Protein AF-A0A9P6AF30-F1 (afdb_monomer_lite)

InterPro domains:
  IPR041320 CxC1-like cysteine cluster associated with KDZ transposases [PF18802] (3-60)

Secondary structure (DSSP, 8-state):
----TTS-HHHHHHHTTEEES-SS--S-EEEHHHHHHHHHHHTTS---HHHHHHHHHHHHHTTT---S-HHHHHHHHHHHHHHHHHH-

Structure (mmCIF, N/CA/C/O backbone):
data_AF-A0A9P6AF30-F1
#
_entry.id   AF-A0A9P6AF30-F1
#
loop_
_atom_site.group_PDB
_atom_site.id
_atom_site.type_symbol
_atom_site.label_atom_id
_atom_site.label_alt_id
_atom_site.label_comp_id
_atom_site.label_asym_id
_atom_site.label_entity_id
_atom_site.label_seq_id
_atom_site.pdbx_PDB_ins_code
_atom_site.Cartn_x
_atom_site.Cartn_y
_atom_site.Cartn_z
_atom_site.occupancy
_atom_site.B_iso_or_equiv
_atom_site.auth_seq_id
_atom_site.auth_comp_id
_atom_site.auth_asym_id
_atom_site.auth_atom_id
_atom_site.pdbx_PDB_model_num
ATOM 1 N N . LEU A 1 1 ? -12.874 8.318 6.080 1.00 63.56 1 LEU A N 1
ATOM 2 C CA . LEU A 1 1 ? -13.187 6.874 6.156 1.00 63.56 1 LEU A CA 1
ATOM 3 C C . LEU A 1 1 ? -13.933 6.618 7.453 1.00 63.56 1 LEU A C 1
ATOM 5 O O . LEU A 1 1 ? -13.472 7.083 8.488 1.00 63.56 1 LEU A O 1
ATOM 9 N N . LEU A 1 2 ? -15.081 5.945 7.398 1.00 73.06 2 LEU A N 1
ATOM 10 C CA . LEU A 1 2 ? -15.774 5.472 8.597 1.00 73.06 2 LEU A CA 1
ATOM 11 C C . LEU A 1 2 ? -15.302 4.037 8.857 1.00 73.06 2 LEU A C 1
ATOM 13 O O . LEU A 1 2 ? -15.589 3.142 8.066 1.00 73.06 2 LEU A O 1
ATOM 17 N N . ILE A 1 3 ? -14.516 3.852 9.917 1.00 77.94 3 ILE A N 1
ATOM 18 C CA . ILE A 1 3 ? -13.970 2.561 10.359 1.00 77.94 3 ILE A CA 1
ATOM 19 C C . ILE A 1 3 ? -14.857 2.098 11.520 1.00 77.94 3 ILE A C 1
ATOM 21 O O . ILE A 1 3 ? -15.035 2.844 12.484 1.00 77.94 3 ILE A O 1
ATOM 25 N N . CYS A 1 4 ? -15.441 0.901 11.442 1.00 82.75 4 CYS A N 1
ATOM 26 C CA . CYS A 1 4 ? -16.199 0.355 12.571 1.00 82.75 4 CYS A CA 1
ATOM 27 C C . CYS A 1 4 ? -15.231 -0.291 13.573 1.00 82.75 4 CYS A C 1
ATOM 29 O O . CYS A 1 4 ? -14.418 -1.116 13.159 1.00 82.75 4 CYS A O 1
ATOM 31 N N . PRO A 1 5 ? -15.349 -0.033 14.886 1.00 81.12 5 PRO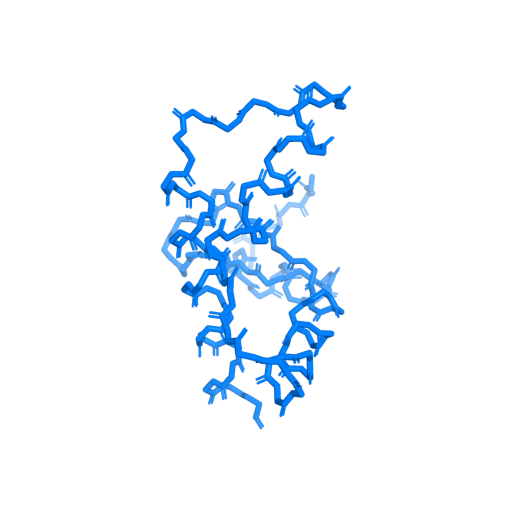 A N 1
ATOM 32 C CA . PRO A 1 5 ? -14.508 -0.685 15.898 1.00 81.12 5 PRO A CA 1
ATOM 33 C C . PRO A 1 5 ? -14.739 -2.205 15.992 1.00 81.12 5 PRO A C 1
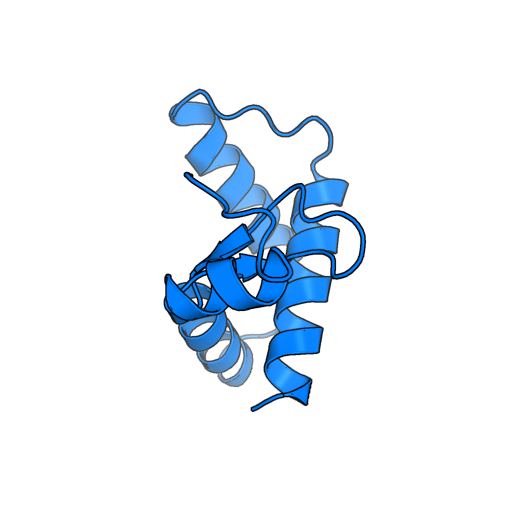ATOM 35 O O . PRO A 1 5 ? -13.946 -2.926 16.583 1.00 81.12 5 PRO A O 1
ATOM 38 N N . CYS A 1 6 ? -15.821 -2.701 15.390 1.00 85.56 6 CYS A N 1
ATOM 39 C CA . CYS A 1 6 ? -16.219 -4.102 15.373 1.00 85.56 6 CYS A CA 1
ATOM 40 C C . CYS A 1 6 ? -15.334 -5.016 14.506 1.00 85.56 6 CYS A C 1
ATOM 42 O O . CYS A 1 6 ? -15.487 -6.234 14.546 1.00 85.56 6 CYS A O 1
ATOM 44 N N . THR A 1 7 ? -14.451 -4.468 13.670 1.00 82.44 7 THR A N 1
ATOM 45 C CA . THR A 1 7 ? -13.571 -5.258 12.793 1.00 82.44 7 THR A CA 1
ATOM 46 C C . THR A 1 7 ? -12.211 -4.574 12.701 1.00 82.44 7 THR A C 1
ATOM 48 O O . THR A 1 7 ? -12.172 -3.343 12.681 1.00 82.44 7 THR A O 1
ATOM 51 N N . PRO A 1 8 ? -11.096 -5.318 12.597 1.00 84.06 8 PRO A N 1
ATOM 52 C CA . PRO A 1 8 ? -9.785 -4.702 12.438 1.00 84.06 8 PRO A CA 1
ATOM 53 C C . PRO A 1 8 ? -9.735 -3.761 11.228 1.00 84.06 8 PRO A C 1
ATOM 55 O O . PRO A 1 8 ? -10.187 -4.120 10.136 1.00 84.06 8 PRO A O 1
ATOM 58 N N . ALA A 1 9 ? -9.145 -2.576 11.411 1.00 82.81 9 ALA A N 1
ATOM 59 C CA . ALA A 1 9 ? -9.026 -1.559 10.365 1.00 82.81 9 ALA A CA 1
ATOM 60 C C . ALA A 1 9 ? -8.412 -2.089 9.048 1.00 82.81 9 ALA A C 1
ATOM 62 O O . ALA A 1 9 ? -8.972 -1.783 7.995 1.00 82.81 9 ALA A O 1
ATOM 63 N N . PRO A 1 10 ? -7.364 -2.946 9.056 1.00 82.19 10 PRO A N 1
ATOM 64 C CA 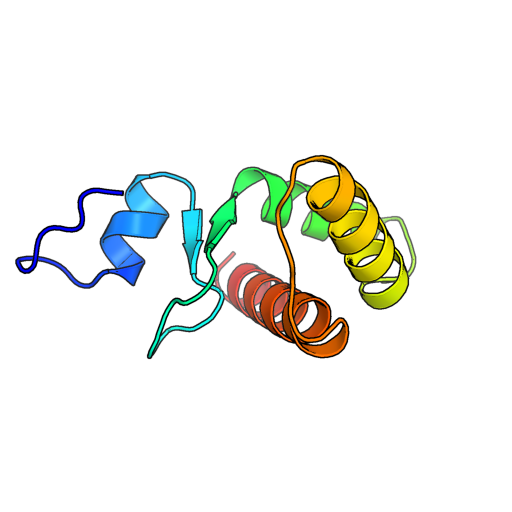. PRO A 1 10 ? -6.835 -3.556 7.832 1.00 82.19 10 PRO A CA 1
ATOM 65 C C . PRO A 1 10 ? -7.888 -4.305 7.007 1.00 82.19 10 PRO A C 1
ATOM 67 O O . PRO A 1 10 ? -7.950 -4.156 5.791 1.00 82.19 10 PRO A O 1
ATOM 70 N N . VAL A 1 11 ? -8.765 -5.067 7.667 1.00 84.06 11 VAL A N 1
ATOM 71 C CA . VAL A 1 11 ? -9.802 -5.867 6.996 1.00 84.06 11 VAL A CA 1
ATOM 72 C C . VAL A 1 11 ? -10.852 -4.964 6.352 1.00 84.06 11 VAL A C 1
ATOM 74 O O . VAL A 1 11 ? -11.347 -5.251 5.264 1.00 84.06 11 VAL A O 1
ATOM 77 N N . GLN A 1 12 ? -11.199 -3.861 7.013 1.00 87.19 12 GLN A N 1
ATOM 78 C CA . GLN A 1 12 ? -12.167 -2.902 6.482 1.00 87.19 12 GLN A CA 1
ATOM 79 C C . GLN A 1 12 ? -11.605 -2.110 5.302 1.00 87.19 12 GLN A C 1
ATOM 81 O O . GLN A 1 12 ? -12.333 -1.886 4.339 1.00 87.19 12 GLN A O 1
ATOM 86 N N . LEU A 1 13 ? -10.321 -1.745 5.349 1.00 87.56 13 LEU A N 1
ATOM 87 C CA . LEU A 1 13 ? -9.630 -1.089 4.238 1.00 87.56 13 LEU A CA 1
ATOM 88 C C . LEU A 1 13 ? -9.602 -1.989 2.999 1.00 87.56 13 LEU A C 1
ATOM 90 O O . LEU A 1 13 ? -10.008 -1.549 1.925 1.00 87.56 13 LEU A O 1
ATOM 94 N N . VAL A 1 14 ? -9.232 -3.266 3.154 1.00 87.19 14 VAL A N 1
ATOM 95 C CA . VAL A 1 14 ? -9.158 -4.207 2.021 1.00 87.19 14 VAL A CA 1
ATOM 96 C C . VAL A 1 14 ? -10.529 -4.410 1.378 1.00 87.19 14 VAL A C 1
ATOM 98 O O . VAL A 1 14 ? -10.642 -4.387 0.156 1.00 87.19 14 VAL A O 1
ATOM 101 N N . LYS A 1 15 ? -11.600 -4.501 2.180 1.00 86.81 15 LYS A N 1
ATOM 102 C CA . LYS A 1 15 ? -12.984 -4.547 1.665 1.00 86.81 15 LYS A CA 1
ATOM 103 C C . LYS A 1 15 ? -13.380 -3.308 0.855 1.00 86.81 15 LYS A C 1
ATOM 105 O O . LYS A 1 15 ? -14.311 -3.383 0.062 1.00 86.81 15 LYS A O 1
ATOM 110 N N . GLN A 1 16 ? -12.707 -2.182 1.069 1.00 87.50 16 GLN A N 1
ATOM 111 C CA . GLN A 1 16 ? -12.918 -0.929 0.342 1.00 87.50 16 GLN A CA 1
ATOM 112 C C . GLN A 1 16 ? -11.931 -0.741 -0.819 1.00 87.50 16 GLN A C 1
ATOM 114 O O . GLN A 1 16 ? -11.879 0.338 -1.401 1.00 87.50 16 GLN A O 1
ATOM 119 N N . GLY A 1 17 ? -11.142 -1.764 -1.159 1.00 89.38 17 GLY A N 1
ATOM 120 C CA . GLY A 1 17 ? -10.151 -1.679 -2.231 1.00 89.38 17 GLY A CA 1
ATOM 121 C C . GLY A 1 17 ? -8.842 -1.002 -1.819 1.00 89.38 17 GLY A C 1
ATOM 122 O O . GLY A 1 17 ? -8.053 -0.630 -2.683 1.00 89.38 17 GLY A O 1
ATOM 123 N N . LEU A 1 18 ? -8.599 -0.817 -0.518 1.00 89.50 18 LEU A N 1
ATOM 124 C CA . LEU A 1 18 ? -7.416 -0.146 0.017 1.00 89.50 18 LEU A CA 1
ATOM 125 C C . LEU A 1 18 ? -6.539 -1.126 0.800 1.00 89.50 18 LEU A C 1
ATOM 127 O O . LEU A 1 18 ? -7.004 -1.848 1.676 1.00 89.50 18 LEU A O 1
ATOM 131 N N . PHE A 1 19 ? -5.242 -1.108 0.541 1.00 88.12 19 PHE A N 1
ATOM 132 C CA . PHE A 1 19 ? -4.251 -1.884 1.263 1.00 88.12 19 PHE A CA 1
ATOM 133 C C . PHE A 1 19 ? -3.522 -1.002 2.286 1.00 88.12 19 PHE A C 1
ATOM 135 O O . PHE A 1 19 ? -3.000 0.056 1.922 1.00 88.12 19 PHE A O 1
ATOM 142 N N . PRO A 1 20 ? -3.478 -1.386 3.569 1.00 85.62 20 PRO A N 1
ATOM 143 C CA . PRO A 1 20 ? -2.765 -0.620 4.583 1.00 85.62 20 PRO A CA 1
ATOM 144 C C . PRO A 1 20 ? -1.246 -0.731 4.400 1.00 85.62 20 PRO A C 1
ATOM 146 O O . PRO A 1 20 ? -0.715 -1.827 4.266 1.00 85.62 20 PRO A O 1
ATOM 149 N N . CYS A 1 21 ? -0.525 0.388 4.500 1.00 79.81 21 CYS A N 1
ATOM 150 C CA . CYS A 1 21 ? 0.945 0.391 4.469 1.00 79.81 21 CYS A CA 1
ATOM 151 C C . CYS A 1 21 ? 1.604 -0.080 5.776 1.00 79.81 21 CYS A C 1
ATOM 153 O O . CYS A 1 21 ? 2.824 -0.190 5.850 1.00 79.81 21 CYS A O 1
ATOM 155 N N . SER A 1 22 ? 0.822 -0.302 6.836 1.00 76.62 22 SER A N 1
ATOM 156 C CA . SER A 1 22 ? 1.299 -0.858 8.102 1.00 76.62 22 SER A CA 1
ATOM 157 C C . SER A 1 22 ? 0.192 -1.682 8.759 1.00 76.62 22 SER A C 1
ATOM 159 O O . SER A 1 22 ? -0.934 -1.188 8.884 1.00 76.62 22 SER A O 1
ATOM 161 N N . PRO A 1 23 ? 0.490 -2.911 9.218 1.00 66.44 23 PRO A N 1
ATOM 162 C CA . PRO A 1 23 ? -0.497 -3.774 9.860 1.00 66.44 23 PRO A CA 1
ATOM 163 C C . PRO A 1 23 ? -0.863 -3.312 11.277 1.00 66.44 23 PRO A C 1
ATOM 165 O O . PRO A 1 23 ? -1.963 -3.600 11.742 1.00 66.44 23 PRO A O 1
ATOM 168 N N . VAL A 1 24 ? 0.042 -2.598 11.963 1.00 66.62 24 VAL A N 1
ATOM 169 C CA . VAL A 1 24 ? -0.129 -2.205 13.375 1.00 66.62 24 VAL A CA 1
ATOM 170 C C . VAL A 1 24 ? -0.751 -0.814 13.503 1.00 66.62 24 VAL A C 1
ATOM 172 O O . VAL A 1 24 ? -1.618 -0.606 14.343 1.00 66.62 24 VAL A O 1
ATOM 175 N N . HIS A 1 25 ? -0.329 0.135 12.663 1.00 66.81 25 HIS A N 1
ATOM 176 C CA . HIS A 1 25 ? -0.850 1.504 12.650 1.00 66.81 25 HIS A CA 1
ATOM 177 C C . HIS A 1 25 ? -0.954 2.001 11.202 1.00 66.81 25 HIS A C 1
ATOM 179 O O . HIS A 1 25 ? 0.008 2.578 10.684 1.00 66.81 25 HIS A O 1
ATOM 185 N N . PRO A 1 26 ? -2.094 1.779 10.523 1.00 65.81 26 PRO A N 1
ATOM 186 C CA . PRO A 1 26 ? -2.281 2.198 9.139 1.00 65.81 26 PRO A CA 1
ATOM 187 C C . PRO A 1 26 ? -2.444 3.724 9.058 1.00 65.81 26 PRO A C 1
ATOM 189 O O . PRO A 1 26 ? -3.552 4.251 9.074 1.00 65.81 26 PRO A O 1
ATOM 192 N N . ALA A 1 27 ? -1.323 4.445 8.990 1.00 73.25 27 ALA A N 1
ATOM 193 C CA . ALA A 1 27 ? -1.293 5.893 8.761 1.00 73.25 27 ALA A CA 1
ATOM 194 C C . ALA A 1 27 ? -1.528 6.260 7.284 1.00 73.25 27 ALA A C 1
ATOM 196 O O . ALA A 1 27 ? -1.947 7.373 6.973 1.00 73.25 27 ALA A O 1
ATOM 197 N N . LEU A 1 28 ? -1.258 5.312 6.385 1.00 79.25 28 LEU A N 1
ATOM 198 C CA . LEU A 1 28 ? -1.426 5.433 4.946 1.00 79.25 28 LEU A CA 1
ATOM 199 C C . LEU A 1 28 ? -2.038 4.137 4.410 1.00 79.25 28 LEU A C 1
ATOM 201 O O . LEU A 1 28 ? -1.705 3.043 4.877 1.00 79.25 28 LEU A O 1
ATOM 205 N N . ALA A 1 29 ? -2.930 4.274 3.437 1.00 85.00 29 ALA A N 1
ATOM 206 C CA . ALA A 1 29 ? -3.469 3.161 2.677 1.00 85.00 29 ALA A CA 1
ATOM 207 C C . ALA A 1 29 ? -3.374 3.479 1.182 1.00 85.00 29 ALA A C 1
ATOM 209 O O . ALA A 1 29 ? -3.569 4.624 0.772 1.00 85.00 29 ALA A O 1
ATOM 210 N N . VAL A 1 30 ? -3.058 2.464 0.388 1.00 85.94 30 VAL A N 1
ATOM 211 C CA . VAL A 1 30 ? -2.821 2.553 -1.058 1.00 85.94 30 VAL A CA 1
ATOM 212 C C . VAL A 1 30 ? -3.889 1.733 -1.773 1.00 85.94 30 VAL A C 1
ATOM 214 O O . VAL A 1 30 ? -4.316 0.709 -1.258 1.00 85.94 30 VAL A O 1
ATOM 217 N N . SER A 1 31 ? -4.349 2.162 -2.947 1.00 89.62 31 SER A N 1
ATOM 218 C CA . SER A 1 31 ? -5.322 1.380 -3.724 1.00 89.62 31 SER A CA 1
ATOM 219 C C . SER A 1 31 ? -4.753 0.015 -4.135 1.00 89.62 31 SER A C 1
ATOM 221 O O . SER A 1 31 ? -3.613 -0.069 -4.593 1.00 89.62 31 SER A O 1
ATOM 223 N N . LEU A 1 32 ? -5.560 -1.044 -4.026 1.00 88.69 32 LEU A N 1
ATOM 224 C CA . LEU A 1 32 ? -5.215 -2.378 -4.531 1.00 88.69 32 LEU A CA 1
ATOM 225 C C . LEU A 1 32 ? -4.949 -2.359 -6.040 1.00 88.69 32 LEU A C 1
ATOM 227 O O . LEU A 1 32 ? -3.983 -2.966 -6.487 1.00 88.69 32 LEU A O 1
ATOM 231 N N . GLU A 1 33 ? -5.733 -1.604 -6.811 1.00 89.94 33 GLU A N 1
ATOM 232 C CA . GLU A 1 33 ? -5.532 -1.472 -8.263 1.00 89.94 33 GLU A CA 1
ATOM 233 C C . GLU A 1 33 ? -4.175 -0.835 -8.586 1.00 89.94 33 GLU A C 1
ATOM 235 O O . GLU A 1 33 ? -3.492 -1.222 -9.533 1.00 89.94 33 GLU A O 1
ATOM 240 N N . MET A 1 34 ? -3.754 0.131 -7.765 1.00 88.19 34 MET A N 1
ATOM 241 C CA . MET A 1 34 ? -2.454 0.783 -7.903 1.00 88.19 34 MET A CA 1
ATOM 242 C C . MET A 1 34 ? -1.315 -0.191 -7.590 1.00 88.19 34 MET A C 1
ATOM 244 O O . MET A 1 34 ? -0.329 -0.219 -8.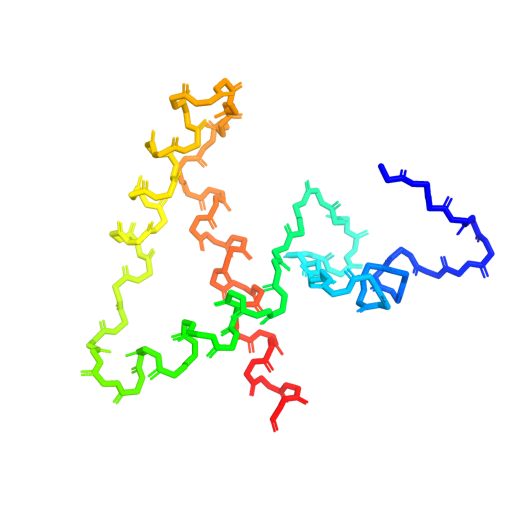322 1.00 88.19 34 MET A O 1
ATOM 248 N N . LEU A 1 35 ? -1.453 -1.010 -6.542 1.00 88.50 35 LEU A N 1
ATOM 249 C CA . LEU A 1 35 ? -0.473 -2.049 -6.209 1.00 88.50 35 LEU A CA 1
ATOM 250 C C . LEU A 1 35 ? -0.398 -3.127 -7.292 1.00 88.50 35 LEU A C 1
ATOM 252 O O . LEU A 1 35 ? 0.699 -3.526 -7.679 1.00 88.50 35 LEU A O 1
ATOM 256 N N . GLU A 1 36 ? -1.536 -3.556 -7.833 1.00 90.69 36 GLU A N 1
ATOM 257 C CA . GLU A 1 36 ? -1.583 -4.519 -8.930 1.00 90.69 36 GLU A CA 1
ATOM 258 C C . GLU A 1 36 ? -0.903 -3.970 -10.191 1.00 90.69 36 GLU A C 1
ATOM 260 O O . GLU A 1 36 ? -0.072 -4.649 -10.802 1.00 90.69 36 GLU A O 1
ATOM 265 N N . PHE A 1 37 ? -1.209 -2.722 -10.555 1.00 88.88 37 PHE A N 1
ATOM 266 C CA . PHE A 1 37 ? -0.574 -2.048 -11.681 1.00 88.88 37 PHE A CA 1
ATOM 267 C C . PHE A 1 37 ? 0.943 -1.943 -11.489 1.00 88.88 37 PHE A C 1
ATOM 269 O O . PHE A 1 37 ? 1.689 -2.288 -12.402 1.00 88.88 37 PHE A O 1
ATOM 276 N N . MET A 1 38 ? 1.411 -1.526 -10.309 1.00 85.94 38 MET A N 1
ATOM 277 C CA . MET A 1 38 ? 2.847 -1.378 -10.037 1.00 85.94 38 MET A CA 1
ATOM 278 C C . MET A 1 38 ? 3.571 -2.724 -9.987 1.00 85.94 38 MET A C 1
ATOM 280 O O . MET A 1 38 ? 4.663 -2.844 -10.536 1.00 85.94 38 MET A O 1
ATOM 284 N N . SER A 1 39 ? 2.940 -3.757 -9.424 1.00 86.06 39 SER A N 1
ATOM 285 C CA . SER A 1 39 ? 3.476 -5.121 -9.444 1.00 86.06 39 SER A CA 1
ATOM 286 C C . SER A 1 39 ? 3.698 -5.609 -10.880 1.00 86.06 39 SER A C 1
ATOM 288 O O . SER A 1 39 ? 4.770 -6.111 -11.212 1.00 86.06 39 SER A O 1
ATOM 290 N N . LYS A 1 40 ? 2.731 -5.3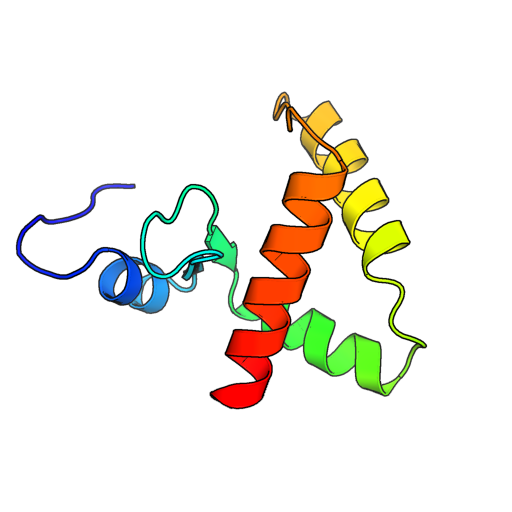71 -11.776 1.00 88.25 40 LYS A N 1
ATOM 291 C CA . LYS A 1 40 ? 2.861 -5.682 -13.210 1.00 88.25 40 LYS A CA 1
ATOM 292 C C . LYS A 1 40 ? 3.888 -4.789 -13.910 1.00 88.25 40 LYS A C 1
ATOM 294 O O . LYS A 1 40 ? 4.617 -5.266 -14.780 1.00 88.25 40 LYS A O 1
ATOM 299 N N . LEU A 1 41 ? 3.963 -3.511 -13.547 1.00 85.69 41 LEU A N 1
ATOM 300 C CA . LEU A 1 41 ? 4.905 -2.556 -14.128 1.00 85.69 41 LEU A CA 1
ATOM 301 C C . LEU A 1 41 ? 6.355 -2.969 -13.850 1.00 85.69 41 LEU A C 1
ATOM 303 O O . LEU A 1 41 ? 7.168 -2.988 -14.772 1.00 85.69 41 LEU A O 1
ATOM 307 N N . PHE A 1 42 ? 6.666 -3.372 -12.616 1.00 82.31 42 PHE A N 1
ATOM 308 C CA . PHE A 1 42 ? 8.014 -3.799 -12.223 1.00 82.31 42 PHE A CA 1
ATOM 309 C C . PHE A 1 42 ? 8.443 -5.157 -12.794 1.00 82.31 42 PHE A C 1
ATOM 311 O O . PHE A 1 42 ? 9.621 -5.492 -12.737 1.00 82.31 42 PHE A O 1
ATOM 318 N N . MET A 1 43 ? 7.537 -5.914 -13.420 1.00 85.00 43 MET A N 1
ATOM 319 C CA . MET A 1 43 ? 7.924 -7.068 -14.248 1.00 85.00 43 MET A CA 1
ATOM 320 C C . MET A 1 43 ? 8.512 -6.645 -15.602 1.00 85.00 43 MET A C 1
ATOM 322 O O . MET A 1 43 ? 9.231 -7.416 -16.231 1.00 85.00 43 MET A O 1
ATOM 326 N N . HIS A 1 44 ? 8.205 -5.429 -16.062 1.00 83.81 44 HIS A N 1
ATOM 327 C CA . HIS A 1 44 ? 8.598 -4.915 -17.379 1.00 83.81 44 HIS A CA 1
ATOM 328 C C . HIS A 1 44 ? 9.616 -3.770 -17.301 1.00 83.81 44 HIS A C 1
ATOM 330 O O . HIS A 1 44 ? 10.238 -3.429 -18.306 1.00 83.81 44 HIS A O 1
ATOM 336 N N . LEU A 1 45 ? 9.795 -3.174 -16.122 1.00 81.88 45 LEU A N 1
ATOM 337 C CA . LEU A 1 45 ? 10.758 -2.114 -15.846 1.00 81.88 45 LEU A CA 1
ATOM 338 C C . LEU A 1 45 ? 11.570 -2.454 -14.602 1.00 81.88 45 LEU A C 1
ATOM 340 O O . LEU A 1 45 ? 11.047 -3.037 -13.657 1.00 81.88 45 LEU A O 1
ATOM 344 N N . ALA A 1 46 ? 12.834 -2.027 -14.575 1.00 78.81 46 ALA A N 1
ATOM 345 C CA . ALA A 1 46 ? 13.625 -2.097 -13.354 1.00 78.81 46 ALA A CA 1
ATOM 346 C C . ALA A 1 46 ? 12.887 -1.351 -12.221 1.00 78.81 46 ALA A C 1
ATOM 348 O O . ALA A 1 46 ? 12.424 -0.227 -12.452 1.00 78.81 46 ALA A O 1
ATOM 349 N N . PRO A 1 47 ? 12.765 -1.945 -11.020 1.00 69.88 47 PRO A N 1
ATOM 350 C CA . PRO A 1 47 ? 12.025 -1.343 -9.920 1.00 69.88 47 PRO A CA 1
ATOM 351 C C . PRO A 1 47 ? 12.678 -0.017 -9.525 1.00 69.88 47 PRO A C 1
ATOM 353 O O . PRO A 1 47 ? 13.783 0.024 -8.988 1.00 69.88 47 PRO A O 1
ATOM 356 N N . ASN A 1 48 ? 11.994 1.085 -9.830 1.00 76.62 48 ASN A N 1
ATOM 357 C CA . ASN A 1 48 ? 12.425 2.445 -9.524 1.00 76.62 48 ASN A CA 1
ATOM 358 C C . ASN A 1 48 ? 11.522 3.077 -8.457 1.00 76.62 48 ASN A C 1
ATOM 360 O O . ASN A 1 48 ? 11.148 4.246 -8.564 1.00 76.62 48 ASN A O 1
ATOM 364 N N . GLU A 1 49 ? 11.181 2.303 -7.424 1.00 74.31 49 GLU A N 1
ATOM 365 C CA . GLU A 1 49 ? 10.263 2.704 -6.351 1.00 74.31 49 GLU A CA 1
ATOM 366 C C . GLU A 1 49 ? 10.565 4.103 -5.804 1.00 74.31 49 GLU A C 1
ATOM 368 O O . GLU A 1 49 ? 9.640 4.879 -5.588 1.00 74.31 49 GLU A O 1
ATOM 373 N N . ALA A 1 50 ? 11.841 4.477 -5.660 1.00 78.44 50 ALA A N 1
ATOM 374 C CA . ALA A 1 50 ? 12.247 5.800 -5.187 1.00 78.44 50 ALA A CA 1
ATOM 375 C C . ALA A 1 50 ? 11.853 6.936 -6.146 1.00 78.44 50 ALA A C 1
ATOM 377 O O . ALA A 1 50 ? 11.296 7.946 -5.716 1.00 78.44 50 ALA A O 1
ATOM 378 N N . ALA A 1 51 ? 12.105 6.772 -7.449 1.00 82.38 51 ALA A N 1
ATOM 379 C CA . ALA A 1 51 ? 11.742 7.768 -8.460 1.00 82.38 51 ALA A CA 1
ATOM 380 C C . ALA A 1 51 ? 10.220 7.886 -8.595 1.00 82.38 51 ALA A C 1
ATOM 382 O O . ALA A 1 51 ? 9.670 8.979 -8.759 1.00 82.38 51 ALA A O 1
ATOM 383 N N . TRP A 1 52 ? 9.531 6.754 -8.486 1.00 81.62 52 TRP A N 1
ATOM 384 C CA . TRP A 1 52 ? 8.083 6.715 -8.467 1.00 81.62 52 TRP A CA 1
ATOM 385 C C . TRP A 1 52 ? 7.501 7.409 -7.227 1.00 81.62 52 TRP A C 1
ATOM 387 O O . TRP A 1 52 ? 6.636 8.275 -7.358 1.00 81.62 52 TRP A O 1
ATOM 397 N N . ALA A 1 53 ? 8.012 7.087 -6.037 1.00 80.62 53 ALA A N 1
ATOM 398 C CA . ALA A 1 53 ? 7.579 7.671 -4.773 1.00 80.62 53 ALA A CA 1
ATOM 399 C C . ALA A 1 53 ? 7.799 9.187 -4.768 1.00 80.62 53 ALA A C 1
ATOM 401 O O . ALA A 1 53 ? 6.892 9.934 -4.409 1.00 80.62 53 ALA A O 1
ATOM 402 N N . ASP A 1 54 ? 8.957 9.653 -5.240 1.00 83.38 54 ASP A N 1
ATOM 403 C CA . ASP A 1 54 ? 9.244 11.079 -5.412 1.00 83.38 54 ASP A CA 1
ATOM 404 C C . ASP A 1 54 ? 8.251 11.759 -6.367 1.00 83.38 54 ASP A C 1
ATOM 406 O O . ASP A 1 54 ? 7.691 12.814 -6.054 1.00 83.38 54 ASP A O 1
ATOM 410 N N . THR A 1 55 ? 7.969 11.125 -7.508 1.00 86.31 55 THR A N 1
ATOM 411 C CA . THR A 1 55 ? 6.980 11.626 -8.473 1.00 86.31 55 THR A CA 1
ATOM 412 C C . THR A 1 55 ? 5.593 11.725 -7.840 1.00 86.31 55 THR A C 1
ATOM 414 O O . THR A 1 55 ? 4.905 12.734 -8.018 1.00 86.31 55 THR A O 1
ATOM 417 N N . LEU A 1 56 ? 5.189 10.720 -7.059 1.00 83.00 56 LEU A N 1
ATOM 418 C CA . LEU A 1 56 ? 3.893 10.699 -6.392 1.00 83.00 56 LEU A CA 1
ATOM 419 C C . LEU A 1 56 ? 3.802 11.764 -5.296 1.00 83.00 56 LEU A C 1
ATOM 421 O O . LEU A 1 56 ? 2.802 12.476 -5.231 1.00 83.00 56 LEU A O 1
ATOM 425 N N . VAL A 1 57 ? 4.846 11.932 -4.477 1.00 83.75 57 VAL A N 1
ATOM 426 C CA . VAL A 1 57 ? 4.903 13.004 -3.470 1.00 83.75 57 VAL A CA 1
ATOM 427 C C . VAL A 1 57 ? 4.757 14.365 -4.143 1.00 83.75 57 VAL A C 1
ATOM 429 O O . VAL A 1 57 ? 3.942 15.172 -3.696 1.00 83.75 57 VAL A O 1
ATOM 432 N N . LYS A 1 58 ? 5.479 14.625 -5.240 1.00 84.62 58 LYS A N 1
ATOM 433 C CA . LYS A 1 58 ? 5.377 15.888 -5.995 1.00 84.62 58 LYS A CA 1
ATOM 434 C C . LYS A 1 58 ? 3.982 16.095 -6.580 1.00 84.62 58 LYS A C 1
ATOM 436 O O . LYS A 1 58 ? 3.427 17.190 -6.476 1.00 84.62 58 LYS A O 1
ATOM 441 N N . PHE A 1 59 ? 3.401 15.044 -7.156 1.00 84.12 59 PHE A N 1
ATOM 442 C CA . PHE A 1 59 ? 2.049 15.076 -7.706 1.00 84.12 59 PHE A CA 1
ATOM 443 C C . PHE A 1 59 ? 1.007 15.398 -6.626 1.00 84.12 59 PHE A C 1
ATOM 445 O O . PHE A 1 59 ? 0.205 16.311 -6.805 1.00 84.12 59 PHE A O 1
ATOM 452 N N . LEU A 1 60 ? 1.057 14.712 -5.483 1.00 82.00 60 LEU A N 1
ATOM 453 C CA . LEU A 1 60 ? 0.120 14.896 -4.372 1.00 82.00 60 LEU A CA 1
ATOM 454 C C . LEU A 1 60 ? 0.339 16.218 -3.620 1.00 82.00 60 LEU A C 1
ATOM 456 O O . LEU A 1 60 ? -0.627 16.830 -3.162 1.00 82.00 60 LEU A O 1
ATOM 460 N N . SER A 1 61 ? 1.578 16.712 -3.562 1.00 82.50 61 SER A N 1
ATOM 461 C CA . SER A 1 61 ? 1.901 18.026 -2.982 1.00 82.50 61 SER A CA 1
ATOM 462 C C . SER A 1 61 ? 1.172 19.156 -3.706 1.00 82.50 61 SER A C 1
ATOM 464 O O . SER A 1 61 ? 0.695 20.095 -3.071 1.00 82.50 61 SER A O 1
ATOM 466 N N . A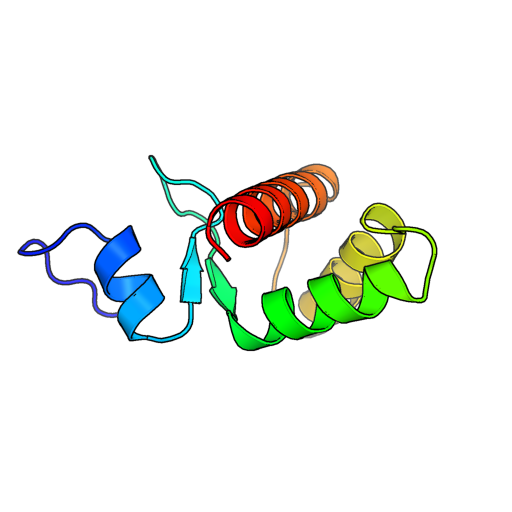RG A 1 62 ? 0.991 19.040 -5.030 1.00 83.25 62 ARG A N 1
ATOM 467 C CA . ARG A 1 62 ? 0.199 19.996 -5.822 1.00 83.25 62 ARG A CA 1
ATOM 468 C C . ARG A 1 62 ? -1.281 20.029 -5.414 1.00 83.25 62 ARG A C 1
ATOM 470 O O . ARG A 1 62 ? -1.946 21.033 -5.645 1.00 83.25 62 ARG A O 1
ATOM 477 N N . TRP A 1 63 ? -1.784 18.958 -4.805 1.00 80.19 63 TRP A N 1
ATOM 478 C CA . TRP A 1 63 ? -3.171 18.815 -4.352 1.00 80.19 63 TRP A CA 1
ATOM 479 C C . TRP A 1 63 ? -3.331 19.142 -2.856 1.00 80.19 63 TRP A C 1
ATOM 481 O O . TRP A 1 63 ? -4.401 18.943 -2.291 1.00 80.19 63 TRP A O 1
ATOM 491 N N . GLY A 1 64 ? -2.280 19.662 -2.208 1.00 77.44 64 GLY A N 1
ATOM 492 C CA . GLY A 1 64 ? -2.299 20.060 -0.797 1.00 77.44 64 GLY A CA 1
ATOM 493 C C . GLY A 1 64 ? -1.958 18.940 0.190 1.00 77.44 64 GLY A C 1
ATOM 494 O O . GLY A 1 64 ? -2.040 19.151 1.400 1.00 77.44 64 GLY A O 1
ATOM 495 N N . HIS A 1 65 ? -1.548 17.761 -0.286 1.00 76.69 65 HIS A N 1
ATOM 496 C CA . HIS A 1 65 ? -1.104 16.672 0.583 1.00 76.69 65 HIS A CA 1
ATOM 497 C C . HIS A 1 65 ? 0.387 16.811 0.905 1.00 76.69 65 HIS A C 1
ATOM 499 O O . HIS A 1 65 ? 1.240 16.630 0.039 1.00 76.69 65 HIS A O 1
ATOM 505 N N . VAL A 1 66 ? 0.706 17.112 2.165 1.00 68.06 66 VAL A N 1
ATOM 506 C CA . VAL A 1 66 ? 2.091 17.262 2.633 1.00 68.06 66 VAL A CA 1
ATOM 507 C C . VAL A 1 66 ? 2.564 15.967 3.288 1.00 68.06 66 VAL A C 1
ATOM 509 O O . VAL A 1 66 ? 2.102 15.599 4.368 1.00 68.06 66 VAL A O 1
ATOM 512 N N . PHE A 1 67 ? 3.531 15.300 2.660 1.00 70.69 67 PHE A N 1
ATOM 513 C CA . PHE A 1 67 ? 4.245 14.169 3.249 1.00 70.69 67 PHE A CA 1
ATOM 514 C C . PHE A 1 67 ? 5.479 14.699 3.985 1.00 70.69 67 PHE A C 1
ATOM 516 O O . PHE A 1 67 ? 6.351 15.312 3.377 1.00 70.69 67 PHE A O 1
ATOM 523 N N . LYS A 1 68 ? 5.548 14.501 5.309 1.00 63.03 68 LYS A N 1
ATOM 524 C CA . LYS A 1 68 ? 6.613 15.073 6.159 1.00 63.03 68 LYS A CA 1
ATOM 525 C C . LYS A 1 68 ? 8.007 14.488 5.897 1.00 63.03 68 LYS A C 1
ATOM 527 O O . LYS A 1 68 ? 8.990 15.115 6.271 1.00 63.03 68 LYS A O 1
ATOM 532 N N . ALA A 1 69 ? 8.095 13.317 5.268 1.00 60.25 69 ALA A N 1
ATOM 533 C CA . ALA A 1 69 ? 9.356 12.709 4.862 1.00 60.25 69 ALA A CA 1
ATOM 534 C C . ALA A 1 69 ? 9.181 11.994 3.518 1.00 60.25 69 ALA A C 1
ATOM 536 O O . ALA A 1 69 ? 8.310 11.132 3.387 1.00 60.25 69 ALA A O 1
ATOM 537 N N . GLN A 1 70 ? 10.022 12.322 2.537 1.00 57.19 70 GLN A N 1
ATOM 538 C CA . GLN A 1 70 ? 10.094 11.624 1.247 1.00 57.19 70 GLN A CA 1
ATOM 539 C C . GLN A 1 70 ? 10.372 10.124 1.453 1.00 57.19 70 GLN A C 1
ATOM 541 O O . GLN A 1 70 ? 9.732 9.278 0.830 1.00 57.19 70 GLN A O 1
ATOM 546 N N . ASP A 1 71 ? 11.218 9.807 2.439 1.00 57.97 71 ASP A N 1
ATOM 547 C CA . ASP A 1 71 ? 11.536 8.436 2.843 1.00 57.97 71 ASP A CA 1
ATOM 548 C C . ASP A 1 71 ? 10.323 7.675 3.382 1.00 57.97 71 ASP A C 1
ATOM 550 O O . ASP A 1 71 ? 10.222 6.467 3.186 1.00 57.97 71 ASP A O 1
ATOM 554 N N . SER A 1 72 ? 9.365 8.366 4.015 1.00 74.00 72 SER A N 1
ATOM 555 C CA . SER A 1 72 ? 8.207 7.690 4.603 1.00 74.00 72 SER A CA 1
ATOM 556 C C . SER A 1 72 ? 7.274 7.117 3.544 1.00 74.00 72 SER A C 1
ATOM 558 O O . SER A 1 72 ? 6.837 5.985 3.707 1.00 74.00 72 SER A O 1
ATOM 560 N N . LEU A 1 73 ? 7.019 7.830 2.438 1.00 78.00 73 LEU A N 1
ATOM 561 C CA . LEU A 1 73 ? 6.143 7.314 1.383 1.00 78.00 73 LEU A CA 1
ATOM 562 C C . LEU A 1 73 ? 6.826 6.190 0.600 1.00 78.00 73 LEU A C 1
ATOM 564 O O . LEU A 1 73 ? 6.197 5.167 0.347 1.00 78.00 73 LEU A O 1
ATOM 568 N N . HIS A 1 74 ? 8.110 6.348 0.269 1.00 79.56 74 HIS A N 1
ATOM 569 C CA . HIS A 1 74 ? 8.882 5.295 -0.390 1.00 79.56 74 HIS A CA 1
ATOM 570 C C . HIS A 1 74 ? 8.900 4.005 0.443 1.00 79.56 74 HIS A C 1
ATOM 572 O O . HIS A 1 74 ? 8.531 2.946 -0.058 1.00 79.56 74 HIS A O 1
ATOM 578 N N . GLN A 1 75 ? 9.237 4.096 1.734 1.00 80.12 75 GLN A N 1
ATOM 579 C CA . GLN A 1 75 ? 9.264 2.937 2.631 1.00 80.12 75 GLN A CA 1
ATOM 580 C C . GLN A 1 75 ? 7.875 2.331 2.853 1.00 80.12 75 GLN A C 1
ATOM 582 O O . GLN A 1 75 ? 7.729 1.109 2.826 1.00 80.12 75 GLN A O 1
ATOM 587 N N . GLN A 1 76 ? 6.850 3.160 3.075 1.00 81.38 76 GLN A N 1
ATOM 588 C CA . GLN A 1 76 ? 5.475 2.700 3.301 1.00 81.38 76 GLN A CA 1
ATOM 589 C C . GLN A 1 76 ? 4.892 2.018 2.066 1.00 81.38 76 GLN A C 1
ATOM 591 O O . GLN A 1 76 ? 4.226 0.991 2.191 1.00 81.38 76 GLN A O 1
ATOM 596 N N . PHE A 1 77 ? 5.149 2.572 0.882 1.00 82.69 77 PHE A N 1
ATOM 597 C CA . PHE A 1 77 ? 4.705 1.983 -0.369 1.00 82.69 77 PHE A CA 1
ATOM 598 C C . PHE A 1 77 ? 5.464 0.696 -0.689 1.00 82.69 77 PHE A C 1
ATOM 600 O O . PHE A 1 77 ? 4.818 -0.311 -0.952 1.00 82.69 77 PHE A O 1
ATOM 607 N N . GLY A 1 78 ? 6.798 0.692 -0.598 1.00 83.69 78 GLY A N 1
ATOM 608 C CA . GLY A 1 78 ? 7.597 -0.516 -0.831 1.00 83.69 78 GLY A CA 1
ATOM 609 C C . GLY A 1 78 ? 7.220 -1.645 0.133 1.00 83.69 78 GLY A C 1
ATOM 610 O O . GLY A 1 78 ? 7.049 -2.789 -0.276 1.00 83.69 78 GLY A O 1
ATOM 611 N N . SER A 1 79 ? 6.962 -1.318 1.405 1.00 84.56 79 SER A N 1
ATOM 612 C CA . SER A 1 79 ? 6.458 -2.294 2.382 1.00 84.56 79 SER A CA 1
ATOM 613 C C . SER A 1 79 ? 5.082 -2.839 1.990 1.00 84.56 79 SER A C 1
ATOM 615 O O . SER A 1 79 ? 4.869 -4.048 2.041 1.00 84.56 79 SER A O 1
ATOM 617 N N . ALA A 1 80 ? 4.158 -1.969 1.569 1.00 85.44 80 ALA A N 1
ATOM 618 C CA . ALA A 1 80 ? 2.832 -2.378 1.109 1.00 85.44 80 ALA A CA 1
ATOM 619 C C . ALA A 1 80 ? 2.905 -3.267 -0.139 1.00 85.44 80 ALA A C 1
ATOM 621 O O . ALA A 1 80 ? 2.211 -4.279 -0.209 1.00 85.44 80 ALA A O 1
ATOM 622 N N . LEU A 1 81 ? 3.757 -2.914 -1.104 1.00 85.50 81 LEU A N 1
ATOM 623 C CA . LEU A 1 81 ? 3.933 -3.668 -2.339 1.00 85.50 81 LEU A CA 1
ATOM 624 C C . LEU A 1 81 ? 4.565 -5.033 -2.077 1.00 85.50 81 LEU A C 1
ATOM 626 O O . LEU A 1 81 ? 4.054 -6.033 -2.574 1.00 85.50 81 LEU A O 1
ATOM 630 N N . ALA A 1 82 ? 5.607 -5.093 -1.245 1.00 85.94 82 ALA A N 1
ATOM 631 C CA . ALA A 1 82 ? 6.224 -6.352 -0.843 1.00 85.94 82 ALA A CA 1
ATOM 632 C C . ALA A 1 82 ? 5.217 -7.267 -0.130 1.00 85.94 82 ALA A C 1
ATOM 634 O O . ALA A 1 82 ? 5.131 -8.455 -0.429 1.00 85.94 82 ALA A O 1
ATOM 635 N N . GLN A 1 83 ? 4.404 -6.717 0.778 1.00 84.06 83 GLN A N 1
ATOM 636 C CA . GLN A 1 83 ? 3.352 -7.484 1.447 1.00 84.06 83 GLN A CA 1
ATOM 637 C C . GLN A 1 83 ? 2.269 -7.954 0.475 1.00 84.06 83 GLN A C 1
ATOM 639 O O . GLN A 1 83 ? 1.825 -9.094 0.571 1.00 84.06 83 GLN A O 1
ATOM 644 N N . TYR A 1 84 ? 1.860 -7.107 -0.470 1.00 85.25 84 TYR A N 1
ATOM 645 C CA . TYR A 1 84 ? 0.898 -7.475 -1.503 1.00 85.25 84 TYR A CA 1
ATOM 646 C C . TYR A 1 84 ? 1.422 -8.619 -2.381 1.00 85.25 84 TYR A C 1
ATOM 648 O O . TYR A 1 84 ? 0.710 -9.592 -2.594 1.00 85.25 84 TYR A O 1
ATOM 656 N N . GLN A 1 85 ? 2.682 -8.551 -2.815 1.00 83.44 85 GLN A N 1
ATOM 657 C CA . GLN A 1 85 ? 3.328 -9.591 -3.626 1.00 83.44 85 GLN A CA 1
ATOM 658 C C . GLN A 1 85 ? 3.498 -10.931 -2.899 1.00 83.44 85 GLN A C 1
ATOM 660 O O . GLN A 1 85 ? 3.564 -11.961 -3.552 1.00 83.44 85 GLN A O 1
ATOM 665 N N . VAL A 1 86 ? 3.586 -10.940 -1.567 1.00 86.19 86 VAL A N 1
ATOM 666 C CA . VAL A 1 86 ? 3.625 -12.186 -0.776 1.00 86.19 86 VAL A CA 1
ATOM 667 C C . VAL A 1 86 ? 2.238 -12.826 -0.648 1.00 86.19 86 VAL A C 1
ATOM 669 O O . VAL A 1 86 ? 2.135 -14.033 -0.437 1.00 86.19 86 VAL A O 1
ATOM 672 N N . LEU A 1 87 ? 1.174 -12.025 -0.720 1.00 79.75 87 LEU A N 1
ATOM 673 C CA . LEU A 1 87 ? -0.206 -12.469 -0.507 1.00 79.75 87 LEU A CA 1
ATOM 674 C C . LEU A 1 87 ? -0.936 -12.881 -1.798 1.00 79.75 87 LEU A C 1
ATOM 676 O O . LEU A 1 87 ? -2.011 -13.476 -1.694 1.00 79.75 87 LEU A O 1
ATOM 680 N N . VAL A 1 88 ? -0.391 -12.548 -2.972 1.00 70.88 88 VAL A N 1
ATOM 681 C CA . VAL A 1 88 ? -0.935 -12.837 -4.315 1.00 70.88 88 VAL A CA 1
ATOM 682 C C . VAL A 1 88 ? -0.093 -13.899 -5.001 1.00 70.88 88 VAL A C 1
ATOM 684 O O . VAL A 1 88 ? -0.702 -14.832 -5.569 1.00 70.88 88 VAL A O 1
#

Foldseek 3Di:
DDDDPVDQPQVVQVVVQWHALDRPDRPDIDGVVVLVVLLVVCVVDPDPLLVVLVVVQVVVVVVVDHDPDSVVSSNSSVSRSVVSVVVD

Sequence (88 aa):
LLICPCTPAPVQLVKQGLFPCSPVHPALAVSLEMLEFMSKLFMHLAPNEAAWADTLVKFLSRWGHVFKAQDSLHQQFGSALAQYQVLV

Organism: NCBI:txid1448309

Radius of gyration: 13.43 Å; chains: 1; bounding box: 30×33×33 Å

pLDDT: mean 80.62, std 7.67, range [57.19, 90.69]